Protein AF-A0A5N7NB18-F1 (afdb_monomer_lite)

InterPro domains:
  IPR002656 Acyltransferase 3 domain [PF01757] (9-112)
  IPR050879 Acyltransferase 3 [PTHR23028] (5-134)

Foldseek 3Di:
DVVLVVLLVVLVVVCLVDVPDDDDPVSVVSNVVSVVVVVVCCVVCVPPVVCVPPVNVVCVLLVVLLVVCLVVLLVVLCVVCVVVDPDDDPVVSSVVSVVSVVSSVVVSVVRSVCCSVPPVVVVVVVVVVVVVVVVVVVPDPPDPPPPPPPDDD

Structure (mmCIF, N/CA/C/O backbone):
data_AF-A0A5N7NB18-F1
#
_entry.id   AF-A0A5N7NB18-F1
#
loop_
_atom_site.group_PDB
_atom_site.id
_atom_site.type_symbol
_atom_site.label_atom_id
_atom_site.label_alt_id
_atom_site.label_comp_id
_atom_site.label_asym_id
_atom_site.label_entity_id
_atom_site.label_seq_id
_atom_site.pdbx_PDB_ins_code
_atom_site.Cartn_x
_atom_site.Cartn_y
_atom_site.Cartn_z
_atom_site.occupancy
_atom_site.B_iso_or_equiv
_atom_site.auth_seq_id
_atom_site.auth_comp_id
_atom_site.auth_asym_id
_atom_site.auth_atom_id
_atom_site.pdbx_PDB_model_num
ATOM 1 N N . VAL A 1 1 ? -12.198 -19.468 -4.078 1.00 65.75 1 VAL A N 1
ATOM 2 C CA . VAL A 1 1 ? -11.189 -18.620 -3.389 1.00 65.75 1 VAL A CA 1
ATOM 3 C C . VAL A 1 1 ? -9.881 -18.585 -4.167 1.00 65.75 1 VAL A C 1
ATOM 5 O O . VAL A 1 1 ? -9.554 -17.521 -4.666 1.00 65.75 1 VAL A O 1
ATOM 8 N N . ILE A 1 2 ? -9.186 -19.718 -4.348 1.00 71.50 2 ILE A N 1
ATOM 9 C CA . ILE A 1 2 ? -7.895 -19.778 -5.070 1.00 71.50 2 ILE A CA 1
ATOM 10 C C . ILE A 1 2 ? -8.019 -19.225 -6.499 1.00 71.50 2 ILE A C 1
ATOM 12 O O . ILE A 1 2 ? -7.281 -18.319 -6.861 1.00 71.50 2 ILE A O 1
ATOM 16 N N . THR A 1 3 ? -9.014 -19.672 -7.271 1.00 72.38 3 THR A N 1
ATOM 17 C CA . THR A 1 3 ? -9.258 -19.184 -8.642 1.00 72.38 3 THR A CA 1
ATOM 18 C C . THR A 1 3 ? -9.512 -17.674 -8.698 1.00 72.38 3 THR A C 1
ATOM 20 O O . THR A 1 3 ? -8.952 -16.987 -9.543 1.00 72.38 3 THR A O 1
ATOM 23 N N . CYS A 1 4 ? -10.294 -17.131 -7.760 1.00 70.69 4 CYS A N 1
ATOM 24 C CA . CYS A 1 4 ? -10.540 -15.689 -7.661 1.00 70.69 4 CYS A CA 1
ATOM 25 C C . CYS A 1 4 ? -9.259 -14.912 -7.325 1.00 70.69 4 CYS A C 1
ATOM 27 O O . CYS A 1 4 ? -9.031 -13.853 -7.896 1.00 70.69 4 CYS A O 1
ATOM 29 N N . MET A 1 5 ? -8.404 -15.438 -6.437 1.00 68.12 5 MET A N 1
ATOM 30 C CA . MET A 1 5 ? -7.108 -14.814 -6.142 1.00 68.12 5 MET A CA 1
ATOM 31 C C . MET A 1 5 ? -6.191 -14.816 -7.366 1.00 68.12 5 MET A C 1
ATOM 33 O O . MET A 1 5 ? -5.576 -13.797 -7.655 1.00 68.12 5 MET A O 1
ATOM 37 N N . VAL A 1 6 ? -6.139 -15.923 -8.110 1.00 74.19 6 VAL A N 1
ATOM 38 C CA . VAL A 1 6 ? -5.349 -16.016 -9.347 1.00 74.19 6 VAL A CA 1
ATOM 39 C C . VAL A 1 6 ? -5.829 -14.994 -10.378 1.00 74.19 6 VAL A C 1
ATOM 41 O O . VAL A 1 6 ? -5.005 -14.298 -10.956 1.00 74.19 6 VAL A O 1
ATOM 44 N N . LEU A 1 7 ? -7.143 -14.832 -10.561 1.00 73.12 7 LEU A N 1
ATOM 45 C CA . LEU A 1 7 ? -7.695 -13.840 -11.4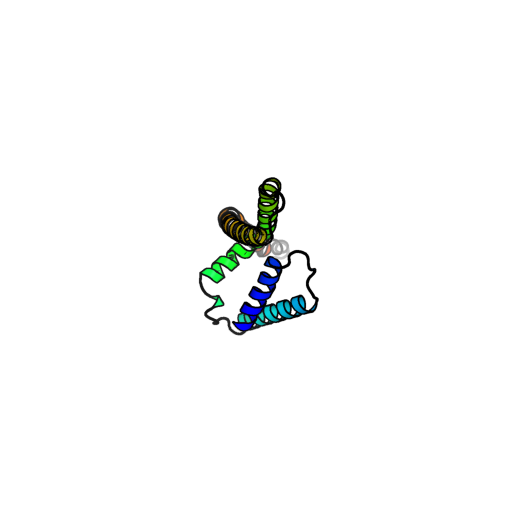93 1.00 73.12 7 LEU A CA 1
ATOM 46 C C . LEU A 1 7 ? -7.338 -12.398 -11.104 1.00 73.12 7 LEU A C 1
ATOM 48 O O . LEU A 1 7 ? -6.976 -11.607 -11.970 1.00 73.12 7 LEU A O 1
ATOM 52 N N . VAL A 1 8 ? -7.377 -12.067 -9.810 1.00 72.69 8 VAL A N 1
ATOM 53 C CA . VAL A 1 8 ? -6.962 -10.742 -9.317 1.00 72.69 8 VAL A CA 1
ATOM 54 C C . VAL A 1 8 ? -5.465 -10.509 -9.549 1.00 72.69 8 VAL A C 1
ATOM 56 O O . VAL A 1 8 ? -5.073 -9.426 -9.977 1.00 72.69 8 VAL A O 1
ATOM 59 N N . VAL A 1 9 ? -4.628 -11.526 -9.320 1.00 73.25 9 VAL A N 1
ATOM 60 C CA . VAL A 1 9 ? -3.178 -11.444 -9.565 1.00 73.25 9 VAL A CA 1
ATOM 61 C C . VAL A 1 9 ? -2.875 -11.275 -11.055 1.00 73.25 9 VAL A C 1
ATOM 63 O O . VAL A 1 9 ? -2.061 -10.427 -11.411 1.00 73.25 9 VAL A O 1
ATOM 66 N N . MET A 1 10 ? -3.554 -12.020 -11.930 1.00 69.25 10 MET A N 1
ATOM 67 C CA . MET A 1 10 ? -3.369 -11.925 -13.383 1.00 69.25 10 MET A CA 1
ATOM 68 C C . MET A 1 10 ? -3.810 -10.556 -13.924 1.00 69.25 10 MET A C 1
ATOM 70 O O . MET A 1 10 ? -3.073 -9.950 -14.694 1.00 69.25 10 MET A O 1
ATOM 74 N N . ALA A 1 11 ? -4.933 -10.004 -13.446 1.00 67.88 11 ALA A N 1
ATOM 75 C CA . ALA A 1 11 ? -5.371 -8.649 -13.808 1.00 67.88 11 ALA A CA 1
ATOM 76 C C . ALA A 1 11 ? -4.388 -7.554 -13.339 1.00 67.88 11 ALA A C 1
ATOM 78 O O . ALA A 1 11 ? -4.224 -6.524 -13.996 1.00 67.88 11 ALA A O 1
ATOM 79 N N . GLY A 1 12 ? -3.704 -7.775 -12.210 1.00 65.75 12 GLY A N 1
ATOM 80 C CA . GLY A 1 12 ? -2.593 -6.930 -11.769 1.00 65.75 12 GLY A CA 1
ATOM 81 C C . GLY A 1 12 ? -1.350 -7.073 -12.656 1.00 65.75 12 GLY A C 1
ATOM 82 O O . GLY A 1 12 ? -0.711 -6.074 -12.982 1.00 65.75 12 GLY A O 1
ATOM 83 N N . ALA A 1 13 ? -1.031 -8.295 -13.090 1.00 65.81 13 ALA A N 1
ATOM 84 C CA . ALA A 1 13 ? 0.098 -8.585 -13.974 1.00 65.81 13 ALA A CA 1
ATOM 85 C C . ALA A 1 13 ? -0.071 -7.980 -15.379 1.00 65.81 13 ALA A C 1
ATOM 87 O O . ALA A 1 13 ? 0.906 -7.512 -15.960 1.00 65.81 13 ALA A O 1
ATOM 88 N N . GLU A 1 14 ? -1.297 -7.898 -15.903 1.00 65.19 14 GLU A N 1
ATOM 89 C CA . GLU A 1 14 ? -1.572 -7.194 -17.165 1.00 65.19 14 GLU A CA 1
ATOM 90 C C . GLU A 1 14 ? -1.179 -5.710 -17.104 1.00 65.19 14 GLU A C 1
ATOM 92 O O . GLU A 1 14 ? -0.693 -5.155 -18.089 1.00 65.19 14 GLU A O 1
ATOM 97 N N . ARG A 1 15 ? -1.278 -5.070 -15.929 1.00 62.84 15 ARG A N 1
ATOM 98 C CA . ARG A 1 15 ? -0.832 -3.679 -15.744 1.00 62.84 15 ARG A CA 1
ATOM 99 C C . ARG A 1 15 ? 0.687 -3.525 -15.853 1.00 62.84 15 ARG A C 1
ATOM 101 O O . ARG A 1 15 ? 1.150 -2.478 -16.296 1.00 62.84 15 ARG A O 1
ATOM 108 N N . LEU A 1 16 ? 1.450 -4.553 -15.468 1.00 63.00 16 LEU A N 1
ATOM 109 C CA . LEU A 1 16 ? 2.908 -4.593 -15.640 1.00 63.00 16 LEU A CA 1
ATOM 110 C C . LEU A 1 16 ? 3.306 -4.780 -17.112 1.00 63.00 16 LEU A C 1
ATOM 112 O O . LEU A 1 16 ? 4.343 -4.267 -17.520 1.00 63.00 16 LEU A O 1
ATOM 116 N N . TYR A 1 17 ? 2.490 -5.489 -17.900 1.00 61.59 17 TYR A N 1
ATOM 117 C CA . TYR A 1 17 ? 2.762 -5.762 -19.315 1.00 61.59 17 TYR A CA 1
ATOM 118 C C . TYR A 1 17 ? 2.302 -4.646 -20.262 1.00 61.59 17 TYR A C 1
ATOM 120 O O . TYR A 1 17 ? 2.982 -4.368 -21.247 1.00 61.59 17 TYR A O 1
ATOM 128 N N . THR A 1 18 ? 1.172 -3.989 -19.987 1.00 64.88 18 THR A N 1
ATOM 129 C CA . THR A 1 18 ? 0.620 -2.936 -20.856 1.00 64.88 18 THR A CA 1
ATOM 130 C C . THR A 1 18 ? 0.155 -1.725 -20.037 1.00 64.88 18 THR A C 1
ATOM 132 O O . THR A 1 18 ? -1.033 -1.613 -19.727 1.00 64.88 18 THR A O 1
ATOM 135 N N . PRO A 1 19 ? 1.057 -0.788 -19.686 1.00 62.66 19 PRO A N 1
ATOM 136 C CA . PRO A 1 19 ? 0.735 0.334 -18.7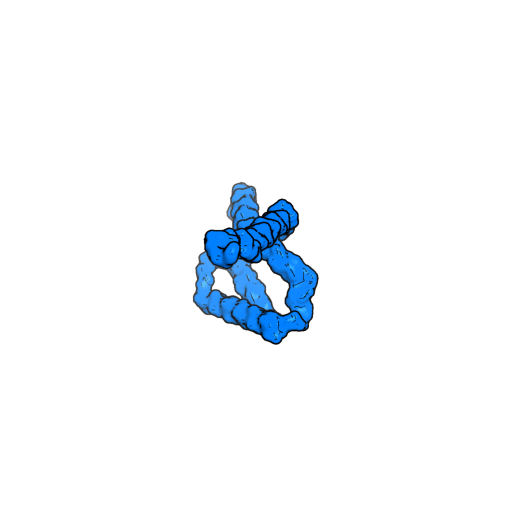98 1.00 62.66 19 PRO A CA 1
ATOM 137 C C . PRO A 1 19 ? -0.204 1.387 -19.417 1.00 62.66 19 PRO A C 1
ATOM 139 O O . PRO A 1 19 ? -0.763 2.203 -18.688 1.00 62.66 19 PRO A O 1
ATOM 142 N N . THR A 1 20 ? -0.384 1.391 -20.742 1.00 61.09 20 THR A N 1
ATOM 143 C CA . THR A 1 20 ? -1.102 2.441 -21.489 1.00 61.09 20 THR A CA 1
ATOM 144 C C . THR A 1 20 ? -2.547 2.101 -21.862 1.00 61.09 20 THR A C 1
ATOM 146 O O . THR A 1 20 ? -3.267 2.987 -22.318 1.00 61.09 20 THR A O 1
ATOM 149 N N . ASN A 1 21 ? -3.004 0.859 -21.670 1.00 63.81 21 ASN A N 1
ATOM 150 C CA . ASN A 1 21 ? -4.392 0.494 -21.961 1.00 63.81 21 ASN A CA 1
ATOM 151 C C . ASN A 1 21 ? -5.318 0.893 -20.803 1.00 63.81 21 ASN A C 1
ATOM 153 O O . ASN A 1 21 ? -5.110 0.495 -19.654 1.00 63.81 21 ASN A O 1
ATOM 157 N N . LEU A 1 22 ? -6.371 1.656 -21.111 1.00 62.69 22 LEU A N 1
ATOM 158 C CA . LEU A 1 22 ? -7.510 1.806 -20.207 1.00 62.69 22 LEU A CA 1
ATOM 159 C C . LEU A 1 22 ? -8.195 0.441 -20.068 1.00 62.69 22 LEU A C 1
ATOM 161 O O . LEU A 1 22 ? -8.431 -0.234 -21.068 1.00 62.69 22 LEU A O 1
ATOM 165 N N . TYR A 1 23 ? -8.476 0.025 -18.831 1.00 64.19 23 TYR A N 1
ATOM 166 C CA . TYR A 1 23 ? -9.064 -1.283 -18.547 1.00 64.19 23 TYR A CA 1
ATOM 167 C C . TYR A 1 23 ? -10.343 -1.513 -19.351 1.00 64.19 23 TYR A C 1
ATOM 169 O O . TYR A 1 23 ? -11.259 -0.690 -19.319 1.00 64.19 23 TYR A O 1
ATOM 177 N N . ASP A 1 24 ? -10.431 -2.674 -20.000 1.00 73.62 24 ASP A N 1
ATOM 178 C CA . ASP A 1 24 ? -11.692 -3.130 -20.565 1.00 73.62 24 ASP A CA 1
ATOM 179 C C . ASP A 1 24 ? -12.716 -3.311 -19.430 1.00 73.62 24 ASP A C 1
ATOM 181 O O . ASP A 1 24 ? -12.403 -3.796 -18.334 1.00 73.62 24 ASP A O 1
ATOM 185 N N . SER A 1 25 ? -13.965 -2.928 -19.696 1.00 79.62 25 SER A N 1
ATOM 186 C CA . SER A 1 25 ? -15.064 -2.954 -18.719 1.00 79.62 25 SER A CA 1
ATOM 187 C C . SER A 1 25 ? -15.266 -4.355 -18.125 1.00 79.62 25 SER A C 1
ATOM 189 O O . SER A 1 25 ? -15.683 -4.512 -16.976 1.00 79.62 25 SER A O 1
ATOM 191 N N . ARG A 1 26 ? -14.913 -5.392 -18.895 1.00 78.94 26 ARG A N 1
ATOM 192 C CA . ARG A 1 26 ? -14.980 -6.805 -18.502 1.00 78.94 26 ARG A CA 1
ATOM 193 C C . ARG A 1 26 ? -14.006 -7.149 -17.378 1.00 78.94 26 ARG A C 1
ATOM 195 O O . ARG A 1 26 ? -14.400 -7.827 -16.431 1.00 78.94 26 ARG A O 1
ATOM 202 N N . THR A 1 27 ? -12.768 -6.660 -17.444 1.00 77.94 27 THR A N 1
ATOM 203 C CA . THR A 1 27 ? -11.739 -6.929 -16.427 1.00 77.94 27 THR A CA 1
ATOM 204 C C . THR A 1 27 ? -12.153 -6.337 -15.088 1.00 77.94 27 THR A C 1
ATOM 206 O O . THR A 1 27 ? -12.084 -7.013 -14.062 1.00 77.94 27 THR A O 1
ATOM 209 N N . VAL A 1 28 ? -12.684 -5.111 -15.104 1.00 80.06 28 VAL A N 1
ATOM 210 C CA . VAL A 1 28 ? -13.205 -4.457 -13.898 1.00 80.06 28 VAL A CA 1
ATOM 211 C C . VAL A 1 28 ? -14.349 -5.273 -13.295 1.00 80.06 28 VAL A C 1
ATOM 213 O O . VAL A 1 28 ? -14.331 -5.565 -12.099 1.00 80.06 28 VAL A O 1
ATOM 216 N N . LEU A 1 29 ? -15.313 -5.709 -14.111 1.00 83.94 29 LEU A N 1
ATOM 217 C CA . LEU A 1 29 ? -16.453 -6.507 -13.650 1.00 83.94 29 LEU A CA 1
ATOM 218 C C . LEU A 1 29 ? -16.006 -7.832 -13.006 1.00 83.94 29 LEU A C 1
ATOM 220 O O . LEU A 1 29 ? -16.452 -8.158 -11.905 1.00 83.94 29 LE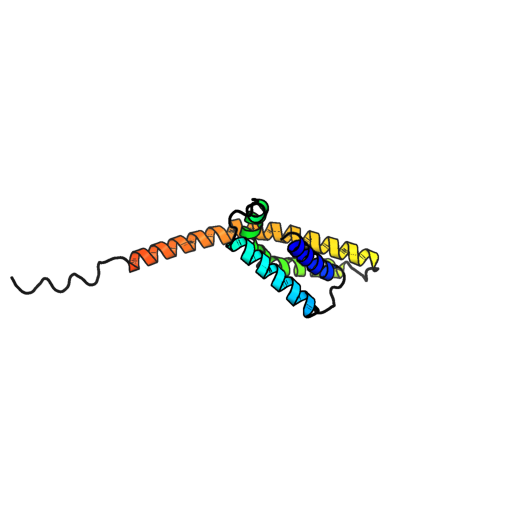U A O 1
ATOM 224 N N . ILE A 1 30 ? -15.084 -8.564 -13.641 1.00 84.12 30 ILE A N 1
ATOM 225 C CA . ILE A 1 30 ? -14.563 -9.843 -13.128 1.00 84.12 30 ILE A CA 1
ATOM 226 C C . ILE A 1 30 ? -13.836 -9.649 -11.792 1.00 84.12 30 ILE A C 1
ATOM 228 O O . ILE A 1 30 ? -14.095 -10.389 -10.837 1.00 84.12 30 ILE A O 1
ATOM 232 N N . VAL A 1 31 ? -12.953 -8.649 -11.700 1.00 81.94 31 VAL A N 1
ATOM 233 C CA . VAL A 1 31 ? -12.203 -8.334 -10.473 1.00 81.94 31 VAL A CA 1
ATOM 234 C C . VAL A 1 31 ? -13.159 -7.961 -9.336 1.00 81.94 31 VAL A C 1
ATOM 236 O O . VAL A 1 31 ? -13.023 -8.474 -8.223 1.00 81.94 31 VAL A O 1
ATOM 239 N N . THR A 1 32 ? -14.166 -7.134 -9.624 1.00 83.69 32 THR A N 1
ATOM 240 C CA . THR A 1 32 ? -15.147 -6.675 -8.628 1.00 83.69 32 THR A CA 1
ATOM 241 C C . THR A 1 32 ? -16.012 -7.830 -8.115 1.00 83.69 32 THR A C 1
ATOM 243 O O . THR A 1 32 ? -16.198 -7.968 -6.906 1.00 83.69 32 THR A O 1
ATOM 246 N N . LEU A 1 33 ? -16.481 -8.718 -9.003 1.00 87.69 33 LEU A N 1
ATOM 247 C CA . LEU A 1 33 ? -17.226 -9.921 -8.609 1.00 87.69 33 LEU A CA 1
ATOM 248 C C . LEU A 1 33 ? -16.371 -10.879 -7.771 1.00 87.69 33 LEU A C 1
ATOM 250 O O . LEU A 1 33 ? -16.844 -11.411 -6.765 1.00 87.69 33 LEU A O 1
ATOM 254 N N . CYS A 1 34 ? -15.103 -11.078 -8.144 1.00 84.44 34 CYS A N 1
ATOM 255 C CA . CYS A 1 34 ? -14.172 -11.899 -7.372 1.00 84.44 34 CYS A CA 1
ATOM 256 C C . CYS A 1 34 ? -13.945 -11.328 -5.967 1.00 84.44 34 CYS A C 1
ATOM 258 O O . CYS A 1 34 ? -13.959 -12.082 -4.993 1.00 84.44 34 CYS A O 1
ATOM 260 N N . ALA A 1 35 ? -13.770 -10.010 -5.851 1.00 82.31 35 ALA A N 1
ATOM 26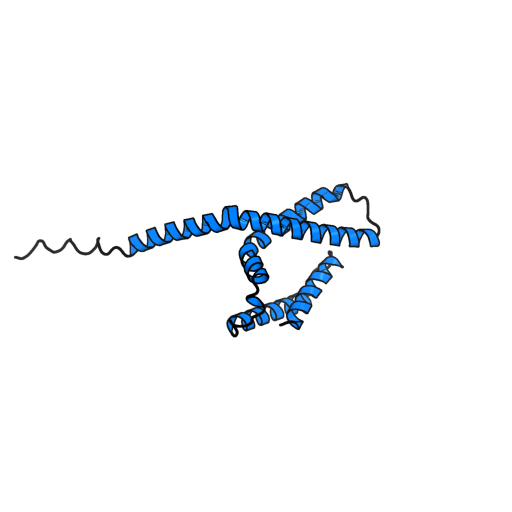1 C CA . ALA A 1 35 ? -13.621 -9.336 -4.567 1.00 82.31 35 ALA A CA 1
ATOM 262 C C . ALA A 1 35 ? -14.883 -9.486 -3.702 1.00 82.31 35 ALA A C 1
ATOM 264 O O . ALA A 1 35 ? -14.783 -9.891 -2.544 1.00 82.31 35 ALA A O 1
ATOM 265 N N . ALA A 1 36 ? -16.071 -9.257 -4.272 1.00 85.94 36 ALA A N 1
ATOM 266 C CA . ALA A 1 36 ? -17.343 -9.432 -3.572 1.00 85.94 36 ALA A CA 1
ATOM 267 C C . ALA A 1 36 ? -17.528 -10.873 -3.067 1.00 85.94 36 ALA A C 1
ATOM 269 O O . ALA A 1 36 ? -17.906 -11.090 -1.915 1.00 85.94 36 ALA A O 1
ATOM 270 N N . PHE A 1 37 ? -17.186 -11.867 -3.893 1.00 85.75 37 PHE A N 1
ATOM 271 C CA . PHE A 1 37 ? -17.218 -13.274 -3.501 1.00 85.75 37 PHE A CA 1
ATOM 272 C C . PHE A 1 37 ? -16.251 -13.582 -2.347 1.00 85.75 37 PHE A C 1
ATOM 274 O O . PHE A 1 37 ? -16.623 -14.272 -1.398 1.00 85.75 37 PHE A O 1
ATOM 281 N N . LEU A 1 38 ? -15.021 -13.056 -2.385 1.00 81.88 38 LEU A N 1
ATOM 282 C CA . LEU A 1 38 ? -14.046 -13.236 -1.301 1.00 81.88 38 LEU A CA 1
ATOM 283 C C . LEU A 1 38 ? -14.538 -12.630 0.021 1.00 81.88 38 LEU A C 1
ATOM 285 O O . LEU A 1 38 ? -14.407 -13.274 1.063 1.00 81.88 38 LEU A O 1
ATOM 289 N N . VAL A 1 39 ? -15.149 -11.443 -0.021 1.00 83.56 39 VAL A N 1
ATOM 290 C CA . VAL A 1 39 ? -15.749 -10.795 1.158 1.00 83.56 39 VAL A CA 1
ATOM 291 C C . VAL A 1 39 ? -16.922 -11.616 1.700 1.00 83.56 39 VAL A C 1
ATOM 293 O O . VAL A 1 39 ? -16.994 -11.856 2.905 1.00 83.56 39 VAL A O 1
ATOM 296 N N . ALA A 1 40 ? -17.802 -12.117 0.828 1.00 85.31 40 ALA A N 1
ATOM 297 C CA . ALA A 1 40 ? -18.929 -12.958 1.231 1.00 85.31 40 ALA A CA 1
ATOM 298 C C . ALA A 1 40 ? -18.465 -14.244 1.938 1.00 85.31 40 ALA A C 1
ATOM 300 O O . ALA A 1 40 ? -19.010 -14.611 2.985 1.00 85.31 40 ALA A O 1
ATOM 301 N N . VAL A 1 41 ? -17.415 -14.890 1.413 1.00 82.31 41 VAL A N 1
ATOM 302 C CA . VAL A 1 41 ? -16.788 -16.067 2.033 1.00 82.31 41 VAL A CA 1
ATOM 303 C C . VAL A 1 41 ? -16.163 -15.718 3.384 1.00 82.31 41 VAL A C 1
ATOM 305 O O . VAL A 1 41 ? -16.346 -16.473 4.338 1.00 82.31 41 VAL A O 1
ATOM 308 N N . ALA A 1 42 ? -15.463 -14.586 3.494 1.00 79.75 42 ALA A N 1
ATOM 309 C CA . ALA A 1 42 ? -14.865 -14.143 4.752 1.00 79.75 42 ALA A CA 1
ATOM 310 C C . ALA A 1 42 ? -15.923 -13.888 5.842 1.00 79.75 42 ALA A C 1
ATOM 312 O O . ALA A 1 42 ? -15.697 -14.231 7.002 1.00 79.75 42 ALA A O 1
ATOM 313 N N . TYR A 1 43 ? -17.087 -13.348 5.464 1.00 82.94 43 TYR A N 1
ATOM 314 C CA . TYR A 1 43 ? -18.196 -13.086 6.384 1.00 82.94 43 TYR A CA 1
ATOM 315 C C . TYR A 1 43 ? -18.904 -14.370 6.844 1.00 82.94 43 TYR A C 1
ATOM 317 O O . TYR A 1 43 ? -19.149 -14.550 8.033 1.00 82.94 43 TYR A O 1
ATOM 325 N N . HIS A 1 44 ? -19.212 -15.287 5.917 1.00 80.75 44 HIS A N 1
ATOM 326 C CA . HIS A 1 44 ? -19.984 -16.502 6.226 1.00 80.75 44 HIS A CA 1
ATOM 327 C C . HIS A 1 44 ? -19.132 -17.635 6.811 1.00 80.75 44 HIS A C 1
ATOM 329 O O . HIS A 1 44 ? -19.648 -18.496 7.518 1.00 80.75 44 HIS A O 1
ATOM 335 N N . ASN A 1 45 ? -17.825 -17.647 6.541 1.00 75.69 45 ASN A N 1
ATOM 336 C CA . ASN A 1 45 ? -16.892 -18.636 7.071 1.00 75.69 45 ASN A CA 1
ATOM 337 C C . ASN A 1 45 ? -15.748 -17.954 7.839 1.00 75.69 45 ASN A C 1
ATOM 339 O O . ASN A 1 45 ? -14.596 -17.994 7.399 1.00 75.69 45 ASN A O 1
ATOM 343 N N . PRO A 1 46 ? -16.009 -17.413 9.046 1.00 62.97 46 PRO A N 1
ATOM 344 C CA . PRO A 1 46 ? -14.986 -16.764 9.875 1.00 62.97 46 PRO A CA 1
ATOM 345 C C . PRO A 1 46 ? -13.857 -17.718 10.322 1.00 62.97 46 PRO A C 1
ATOM 347 O O . PRO A 1 46 ? -12.836 -17.288 10.860 1.00 62.97 46 PRO A O 1
ATOM 350 N N . ARG A 1 47 ? -14.017 -19.031 10.088 1.00 60.03 47 ARG A N 1
ATOM 351 C CA . ARG A 1 47 ? -13.003 -20.076 10.306 1.00 60.03 47 ARG A CA 1
ATOM 352 C C . ARG A 1 47 ? -12.182 -20.427 9.061 1.00 60.03 47 ARG A C 1
ATOM 354 O O . ARG A 1 47 ? -11.419 -21.387 9.118 1.00 60.03 47 ARG A O 1
ATOM 361 N N . ALA A 1 48 ? -12.298 -19.689 7.955 1.00 62.56 48 ALA A N 1
ATOM 362 C CA . ALA A 1 48 ? -11.443 -19.877 6.786 1.00 62.56 48 ALA A CA 1
ATOM 363 C C . ALA A 1 48 ? -9.969 -19.627 7.170 1.00 62.56 48 ALA A C 1
ATOM 365 O O . ALA A 1 48 ? -9.481 -18.498 7.154 1.00 62.56 48 ALA A O 1
ATOM 366 N N . GLY A 1 49 ? -9.256 -20.695 7.551 1.00 68.19 49 GLY A N 1
ATOM 367 C CA . GLY A 1 49 ? -7.926 -20.636 8.172 1.00 68.19 49 GLY A CA 1
ATOM 368 C C . GLY A 1 49 ? -6.850 -19.947 7.329 1.00 68.19 49 GLY A C 1
ATOM 369 O O . GLY A 1 49 ? -5.821 -19.539 7.858 1.00 68.19 49 GLY A O 1
ATOM 370 N N . PHE A 1 50 ? -7.094 -19.756 6.031 1.00 74.31 50 PHE A N 1
ATOM 371 C CA . PHE A 1 50 ? -6.206 -19.012 5.147 1.00 74.31 50 PHE A CA 1
ATOM 372 C C . PHE A 1 50 ? -6.185 -17.505 5.450 1.00 74.31 50 PHE A C 1
ATOM 374 O O . PHE A 1 50 ? -5.102 -16.936 5.538 1.00 74.31 50 PHE A O 1
ATOM 381 N N . LEU A 1 51 ? -7.341 -16.866 5.682 1.00 69.38 51 LEU A N 1
ATOM 382 C CA . LEU A 1 51 ? -7.414 -15.414 5.928 1.00 69.38 51 LEU A CA 1
ATOM 383 C C . LEU A 1 51 ? -6.919 -15.015 7.326 1.00 69.38 51 LEU A C 1
ATOM 385 O O . LEU A 1 51 ? -6.569 -13.863 7.549 1.00 69.38 51 LEU A O 1
ATOM 389 N N . ARG A 1 52 ? -6.854 -15.968 8.261 1.00 76.88 52 ARG A N 1
ATOM 390 C CA . ARG A 1 52 ? -6.342 -15.752 9.625 1.00 76.88 52 ARG A CA 1
ATOM 391 C C . ARG A 1 52 ? -4.829 -15.926 9.749 1.00 76.88 52 ARG A C 1
ATOM 393 O O . ARG A 1 52 ? -4.304 -15.860 10.858 1.00 76.88 52 ARG A O 1
ATOM 400 N N . ARG A 1 53 ? -4.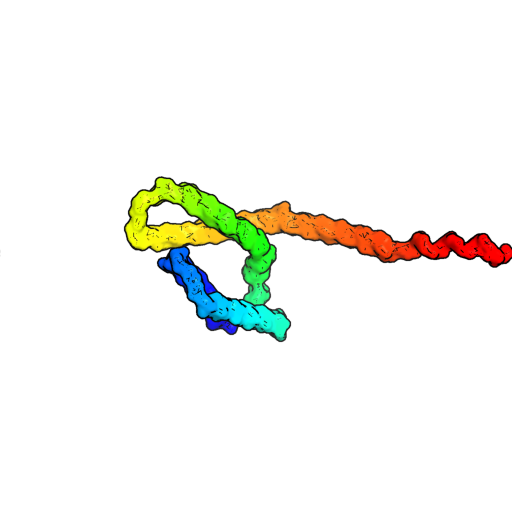112 -16.176 8.647 1.00 85.75 53 ARG A N 1
ATOM 401 C CA . ARG A 1 53 ? -2.648 -16.265 8.694 1.00 85.75 53 ARG A CA 1
ATOM 402 C C . ARG A 1 53 ? -2.073 -14.932 9.190 1.00 85.75 53 ARG A C 1
ATOM 404 O O . ARG A 1 53 ? -2.505 -13.887 8.705 1.00 85.75 53 ARG A O 1
ATOM 411 N N . PRO A 1 54 ? -1.068 -14.953 10.083 1.00 85.19 54 PRO A N 1
ATOM 412 C CA . PRO A 1 54 ? -0.547 -13.742 10.718 1.00 85.19 54 PRO A CA 1
ATOM 413 C C . PRO A 1 54 ? -0.039 -12.720 9.697 1.00 85.19 54 PRO A C 1
ATOM 415 O O . PRO A 1 54 ? -0.229 -11.527 9.882 1.00 85.19 54 PRO A O 1
ATOM 418 N N . VAL A 1 55 ? 0.517 -13.186 8.573 1.00 87.25 55 VAL A N 1
ATOM 419 C CA . VAL A 1 55 ? 0.977 -12.325 7.473 1.00 87.25 55 VAL A CA 1
ATOM 420 C C . VAL A 1 55 ? -0.177 -11.562 6.815 1.00 87.25 55 VAL A C 1
ATOM 422 O O . VAL A 1 55 ? -0.041 -10.376 6.544 1.00 87.25 55 VAL A O 1
ATOM 425 N N . LEU A 1 56 ? -1.318 -12.216 6.570 1.00 83.81 56 LEU A N 1
ATOM 426 C CA . LEU A 1 56 ? -2.489 -11.583 5.947 1.00 83.81 56 LEU A CA 1
ATOM 427 C C . LEU A 1 56 ? -3.173 -10.604 6.903 1.00 83.81 56 LEU A C 1
ATOM 429 O O . LEU A 1 56 ? -3.617 -9.544 6.472 1.00 83.81 56 LEU A O 1
ATOM 433 N N . VAL A 1 57 ? -3.212 -10.936 8.196 1.00 86.12 57 VAL A N 1
ATOM 434 C CA . VAL A 1 57 ? -3.719 -10.034 9.238 1.00 86.12 57 VAL A CA 1
ATOM 435 C C . VAL A 1 57 ? -2.824 -8.802 9.355 1.00 86.12 57 VAL A C 1
ATOM 437 O O . VAL A 1 57 ? -3.330 -7.690 9.271 1.00 86.12 57 VAL A O 1
ATOM 440 N N . PHE A 1 58 ? -1.505 -8.987 9.449 1.00 88.12 58 PHE A N 1
ATOM 441 C CA . PHE A 1 58 ? -0.540 -7.886 9.483 1.00 88.12 58 PHE A CA 1
ATOM 442 C C . PHE A 1 58 ? -0.647 -6.990 8.245 1.00 88.12 58 PHE A C 1
ATOM 444 O O . PHE A 1 58 ? -0.698 -5.769 8.365 1.00 88.12 58 PHE A O 1
ATOM 451 N N . LEU A 1 59 ? -0.751 -7.589 7.054 1.00 87.25 59 LEU A N 1
ATOM 452 C CA . LEU A 1 59 ? -0.932 -6.838 5.812 1.00 87.25 59 LEU A CA 1
ATOM 453 C C . LEU A 1 59 ? -2.245 -6.037 5.814 1.00 87.25 59 LEU A C 1
ATOM 455 O O . LEU A 1 59 ? -2.291 -4.935 5.274 1.00 87.25 59 LEU A O 1
ATOM 459 N N . GLY A 1 60 ? -3.292 -6.570 6.449 1.00 86.06 60 GLY A N 1
ATOM 460 C CA . GLY A 1 60 ? -4.543 -5.862 6.711 1.00 86.06 60 GLY A CA 1
ATOM 461 C C . GLY A 1 60 ? -4.382 -4.693 7.687 1.00 86.06 60 GLY A C 1
ATOM 462 O O . GLY A 1 60 ? -4.922 -3.622 7.424 1.00 86.06 60 GLY A O 1
ATOM 463 N N . GLU A 1 61 ? -3.610 -4.853 8.764 1.00 89.56 61 GLU A N 1
ATOM 464 C CA . GLU A 1 61 ? -3.343 -3.785 9.742 1.00 89.56 61 GLU A CA 1
ATOM 465 C C . GLU A 1 61 ? -2.636 -2.582 9.103 1.00 89.56 61 GLU A C 1
ATOM 467 O O . GLU A 1 61 ? -3.042 -1.447 9.336 1.00 89.56 61 GLU A O 1
ATOM 472 N N . ILE A 1 62 ? -1.642 -2.824 8.241 1.00 92.31 62 ILE A N 1
ATOM 473 C CA . ILE A 1 62 ? -0.901 -1.756 7.544 1.00 92.31 62 ILE A CA 1
ATOM 474 C C . ILE A 1 62 ? -1.556 -1.314 6.223 1.00 92.31 62 ILE A C 1
ATOM 476 O O . ILE A 1 62 ? -1.019 -0.449 5.528 1.00 92.31 62 ILE A O 1
ATOM 480 N N . SER A 1 63 ? -2.691 -1.908 5.838 1.00 90.38 63 SER A N 1
ATOM 481 C CA . SER A 1 63 ? -3.309 -1.705 4.516 1.00 90.38 63 SER A CA 1
ATOM 482 C C . SER A 1 63 ? -3.694 -0.252 4.242 1.00 90.38 63 SER A C 1
ATOM 484 O O . SER A 1 63 ? -3.579 0.213 3.108 1.00 90.38 63 SER A O 1
ATOM 486 N N . TYR A 1 64 ? -4.096 0.480 5.281 1.00 88.56 64 TYR A N 1
ATOM 487 C CA . TYR A 1 64 ? -4.411 1.900 5.178 1.00 88.56 64 TYR A CA 1
ATOM 488 C C . TYR A 1 64 ? -3.166 2.725 4.819 1.00 88.56 64 TYR A C 1
ATOM 490 O O . TYR A 1 64 ? -3.179 3.466 3.833 1.00 88.56 64 TYR A O 1
ATOM 498 N N . GLY A 1 65 ? -2.061 2.523 5.542 1.00 89.44 65 GLY A N 1
ATOM 499 C CA . GLY A 1 65 ? -0.771 3.132 5.221 1.00 89.44 65 GLY A CA 1
ATOM 500 C C . GLY A 1 65 ? -0.278 2.760 3.820 1.00 89.44 65 GLY A C 1
ATOM 501 O O . GLY A 1 65 ? 0.169 3.634 3.076 1.00 89.44 65 GLY A O 1
ATOM 502 N N . LEU A 1 66 ? -0.428 1.491 3.413 1.00 90.50 66 LEU A N 1
ATOM 503 C CA . LEU A 1 66 ? -0.101 1.048 2.052 1.00 90.50 66 LEU A CA 1
ATOM 504 C C . LEU A 1 66 ? -0.900 1.841 1.007 1.00 90.50 66 LEU A C 1
ATOM 506 O O . LEU A 1 66 ? -0.314 2.373 0.066 1.00 90.50 66 LEU A O 1
ATOM 510 N N . TYR A 1 67 ? -2.216 1.978 1.188 1.00 88.69 67 TYR A N 1
ATOM 511 C CA . TYR A 1 67 ? -3.085 2.713 0.268 1.00 88.69 67 TYR A CA 1
ATOM 512 C C . TYR A 1 67 ? -2.691 4.191 0.124 1.00 88.69 67 TYR A C 1
ATOM 514 O O . TYR A 1 67 ? -2.686 4.711 -0.988 1.00 88.69 67 TYR A O 1
ATOM 522 N N . LEU A 1 68 ? -2.297 4.867 1.201 1.00 88.62 68 LEU A N 1
ATOM 523 C CA . LEU A 1 68 ? -1.898 6.275 1.116 1.00 88.62 68 LEU A CA 1
ATOM 524 C C . LEU A 1 68 ? -0.504 6.469 0.508 1.00 88.62 68 LEU A C 1
ATOM 526 O O . LEU A 1 68 ? -0.287 7.388 -0.279 1.00 88.62 68 LEU A O 1
ATOM 530 N N . ILE A 1 69 ? 0.449 5.613 0.879 1.00 92.06 69 ILE A N 1
ATOM 531 C CA . ILE A 1 69 ? 1.873 5.853 0.617 1.00 92.06 69 ILE A CA 1
ATOM 532 C C . ILE A 1 69 ? 2.314 5.282 -0.738 1.00 92.06 69 ILE A C 1
ATOM 534 O O . ILE A 1 69 ? 3.221 5.837 -1.358 1.00 92.06 69 ILE A O 1
ATOM 538 N N . HIS A 1 70 ? 1.676 4.219 -1.242 1.00 90.25 70 HIS A N 1
ATOM 539 C CA . HIS A 1 70 ? 2.172 3.505 -2.428 1.00 90.25 70 HIS A CA 1
ATOM 540 C C . HIS A 1 70 ? 2.264 4.375 -3.688 1.00 90.25 70 HIS A C 1
ATOM 542 O O . HIS A 1 70 ? 3.269 4.308 -4.391 1.00 90.25 70 HIS A O 1
ATOM 548 N N . MET A 1 71 ? 1.263 5.221 -3.964 1.00 87.69 71 MET A N 1
ATOM 549 C CA . MET A 1 71 ? 1.293 6.125 -5.124 1.00 87.69 71 MET A CA 1
ATOM 550 C C . MET A 1 71 ? 2.357 7.208 -4.970 1.00 87.69 71 MET A C 1
ATOM 552 O O . MET A 1 71 ? 3.062 7.516 -5.926 1.00 87.69 71 MET A O 1
ATOM 556 N N . LEU A 1 72 ? 2.520 7.748 -3.761 1.00 91.06 72 LEU A N 1
ATOM 557 C CA . LEU A 1 72 ? 3.548 8.745 -3.478 1.00 91.06 72 LEU A CA 1
ATOM 558 C C . LEU A 1 72 ? 4.952 8.169 -3.712 1.00 91.06 72 LEU A C 1
ATOM 560 O O . LEU A 1 72 ? 5.773 8.788 -4.385 1.00 91.06 72 LEU A O 1
ATOM 564 N N . VAL A 1 73 ? 5.208 6.966 -3.196 1.00 92.00 73 VAL A N 1
ATOM 565 C CA . VAL A 1 73 ? 6.476 6.250 -3.378 1.00 92.00 73 VAL A CA 1
ATOM 566 C C . VAL A 1 73 ? 6.718 5.913 -4.845 1.00 92.00 73 VAL A C 1
ATOM 568 O O . VAL A 1 73 ? 7.818 6.150 -5.342 1.00 92.00 73 VAL A O 1
ATOM 571 N N . LEU A 1 74 ? 5.696 5.414 -5.547 1.00 88.44 74 LEU A N 1
ATOM 572 C CA . LEU A 1 74 ? 5.783 5.096 -6.970 1.00 88.44 74 LEU A CA 1
ATOM 573 C C . LEU A 1 74 ? 6.160 6.332 -7.786 1.00 88.44 74 LEU A C 1
ATOM 575 O O . LEU A 1 74 ? 7.085 6.266 -8.589 1.00 88.44 74 LEU A O 1
ATOM 579 N N . PHE A 1 75 ? 5.486 7.465 -7.566 1.00 87.69 75 PHE A N 1
ATOM 580 C CA . PHE A 1 75 ? 5.790 8.701 -8.285 1.00 87.69 75 PHE A CA 1
ATOM 581 C C . PHE A 1 75 ? 7.169 9.255 -7.936 1.00 87.69 75 PHE A C 1
ATOM 583 O O . PHE A 1 75 ? 7.881 9.685 -8.839 1.00 87.69 75 PHE A O 1
ATOM 590 N N . MET A 1 76 ? 7.580 9.202 -6.665 1.00 92.50 76 MET A N 1
ATOM 591 C CA . MET A 1 76 ? 8.924 9.624 -6.266 1.00 92.50 76 MET A CA 1
ATOM 592 C C . MET A 1 76 ? 10.012 8.778 -6.934 1.00 92.50 76 MET A C 1
ATOM 594 O O . MET A 1 76 ? 10.942 9.334 -7.512 1.00 92.50 76 MET A O 1
ATOM 598 N N . LEU A 1 77 ? 9.885 7.448 -6.905 1.00 89.88 77 LEU A N 1
ATOM 599 C CA . LEU A 1 77 ? 10.838 6.542 -7.550 1.00 89.88 77 LEU A CA 1
ATOM 600 C C . LEU A 1 77 ? 10.842 6.715 -9.071 1.00 89.88 77 LEU A C 1
ATOM 602 O O . LEU A 1 77 ? 11.908 6.827 -9.669 1.00 89.88 77 LEU A O 1
ATOM 606 N N . ALA A 1 78 ? 9.666 6.784 -9.698 1.00 85.94 78 ALA A N 1
ATOM 607 C CA . ALA A 1 78 ? 9.553 6.984 -11.138 1.00 85.94 78 ALA A CA 1
ATOM 608 C C . ALA A 1 78 ? 10.200 8.307 -11.571 1.00 85.94 78 ALA A C 1
ATOM 610 O O . ALA A 1 78 ? 10.948 8.326 -12.543 1.00 85.94 78 ALA A O 1
ATOM 611 N N . HIS A 1 79 ? 9.972 9.394 -10.828 1.00 87.75 79 HIS A N 1
ATOM 612 C CA . HIS A 1 79 ? 10.580 10.692 -11.114 1.00 87.75 79 HIS A CA 1
ATOM 613 C C . HIS A 1 79 ? 12.098 10.690 -10.893 1.00 87.75 79 HIS A C 1
ATOM 615 O O . HIS A 1 79 ? 12.832 11.250 -11.702 1.00 87.75 79 HIS A O 1
ATOM 621 N N . ALA A 1 80 ? 12.578 10.030 -9.836 1.00 88.19 80 ALA A N 1
ATOM 622 C CA . ALA A 1 80 ? 14.005 9.928 -9.541 1.00 88.19 80 ALA A CA 1
ATOM 623 C C . ALA A 1 80 ? 14.770 9.119 -10.599 1.00 88.19 80 ALA A C 1
ATOM 625 O O . ALA A 1 80 ? 15.916 9.442 -10.901 1.00 88.19 80 ALA A O 1
ATOM 626 N N . ILE A 1 81 ? 14.145 8.082 -11.162 1.00 85.25 81 ILE A N 1
ATOM 627 C CA . ILE A 1 81 ? 14.779 7.185 -12.137 1.00 85.25 81 ILE A CA 1
ATOM 628 C C . ILE A 1 81 ? 14.588 7.697 -13.574 1.00 85.25 81 ILE A C 1
ATOM 630 O O . ILE A 1 81 ? 15.461 7.471 -14.405 1.00 85.25 81 ILE A O 1
ATOM 634 N N . ALA A 1 82 ? 13.523 8.452 -13.871 1.00 81.81 82 ALA A N 1
ATOM 635 C CA . ALA A 1 82 ? 13.255 9.034 -15.192 1.00 81.81 82 ALA A CA 1
ATOM 636 C C . ALA A 1 82 ? 14.473 9.681 -15.896 1.00 81.81 82 ALA A C 1
ATOM 638 O O . ALA A 1 82 ? 14.686 9.368 -17.067 1.00 81.81 82 ALA A O 1
ATOM 639 N N . PRO A 1 83 ? 15.306 10.524 -15.247 1.00 80.06 83 PRO A N 1
ATOM 640 C CA . PRO A 1 83 ? 16.460 11.135 -15.914 1.00 80.06 83 PRO A CA 1
ATOM 641 C C . PRO A 1 83 ? 17.593 10.148 -16.238 1.00 80.06 83 PRO A C 1
ATOM 643 O O . PRO A 1 83 ? 18.440 10.461 -17.069 1.00 80.06 83 PRO A O 1
ATOM 646 N N . LEU A 1 84 ? 17.627 8.968 -15.607 1.00 74.62 84 LEU A N 1
ATOM 647 C CA . LEU A 1 84 ? 18.648 7.944 -15.855 1.00 74.62 84 LEU A CA 1
ATOM 648 C C . LEU A 1 84 ? 18.316 7.037 -17.048 1.00 74.62 84 LEU A C 1
ATOM 650 O O . LEU A 1 84 ? 19.166 6.250 -17.461 1.00 74.62 84 LEU A O 1
ATOM 654 N N . ILE A 1 85 ? 17.106 7.124 -17.607 1.00 72.25 85 ILE A N 1
ATOM 655 C CA . ILE A 1 85 ? 16.648 6.220 -18.663 1.00 72.25 85 ILE A CA 1
ATOM 656 C C . ILE A 1 85 ? 16.580 6.971 -19.997 1.00 72.25 85 ILE A C 1
ATOM 658 O O . ILE A 1 85 ? 15.561 7.555 -20.365 1.00 72.25 85 ILE A O 1
ATOM 662 N N . ALA A 1 86 ? 17.665 6.917 -20.765 1.00 61.97 86 ALA A N 1
ATOM 663 C CA . ALA A 1 86 ? 17.681 7.362 -22.154 1.00 61.97 86 ALA A CA 1
ATOM 664 C C . ALA A 1 86 ? 17.110 6.251 -23.058 1.00 61.97 86 ALA A C 1
ATOM 666 O O . ALA A 1 86 ? 17.856 5.438 -23.584 1.00 61.97 86 ALA A O 1
ATOM 667 N N . SER A 1 87 ? 15.782 6.200 -23.216 1.00 62.16 87 SER A N 1
ATOM 668 C CA . SER A 1 87 ? 15.062 5.327 -24.169 1.00 62.16 87 SER A CA 1
ATOM 669 C C . SER A 1 87 ? 15.412 3.822 -24.086 1.00 62.16 87 SER A C 1
ATOM 671 O O . SER A 1 87 ? 16.220 3.328 -24.874 1.00 62.16 87 SER A O 1
ATOM 673 N N . PRO A 1 88 ? 14.768 3.054 -23.190 1.00 62.12 88 PRO A N 1
ATOM 674 C CA . PRO A 1 88 ? 15.098 1.648 -22.993 1.00 62.12 88 PRO A CA 1
ATOM 675 C C . PRO A 1 88 ? 14.629 0.786 -24.175 1.00 62.12 88 PRO A C 1
ATOM 677 O O . PRO A 1 88 ? 13.513 0.934 -24.677 1.00 62.12 88 PRO A O 1
ATOM 680 N N . VAL A 1 89 ? 15.468 -0.166 -24.588 1.00 68.88 89 VAL A N 1
ATOM 681 C CA . VAL A 1 89 ? 15.079 -1.260 -25.495 1.00 68.88 89 VAL A CA 1
ATOM 682 C C . VAL A 1 89 ? 14.005 -2.137 -24.813 1.00 68.88 89 VAL A C 1
ATOM 684 O O . VAL A 1 89 ? 14.008 -2.249 -23.584 1.00 68.88 89 VAL A O 1
ATOM 687 N N . PRO A 1 90 ? 13.088 -2.801 -25.551 1.00 67.25 90 PRO A N 1
ATOM 688 C CA . PRO A 1 90 ? 11.929 -3.492 -24.963 1.00 67.25 90 PRO A CA 1
ATOM 689 C C . PRO A 1 90 ? 12.259 -4.525 -23.870 1.00 67.25 90 PRO A C 1
ATOM 691 O O . PRO A 1 90 ? 11.489 -4.696 -22.926 1.00 67.25 90 PRO A O 1
ATOM 694 N N . SER A 1 91 ? 13.414 -5.192 -23.960 1.00 67.44 91 SER A N 1
ATOM 695 C CA . SER A 1 91 ? 13.889 -6.154 -22.955 1.00 67.44 91 SER A CA 1
ATOM 696 C C . SER A 1 91 ? 14.349 -5.496 -21.648 1.00 67.44 91 SER A C 1
ATOM 698 O O . SER A 1 91 ? 14.147 -6.058 -20.574 1.00 67.44 91 SER A O 1
ATOM 700 N N . GLU A 1 92 ? 14.927 -4.296 -21.715 1.00 73.75 92 GLU A N 1
ATOM 701 C CA . GLU A 1 92 ? 15.355 -3.526 -20.538 1.00 73.75 92 GLU A CA 1
ATOM 702 C C . GLU A 1 92 ? 14.167 -2.849 -19.853 1.00 73.75 92 GLU A C 1
ATOM 704 O O . GLU A 1 92 ? 14.126 -2.752 -18.626 1.00 73.75 92 GLU A O 1
ATOM 709 N N . ALA A 1 93 ? 13.148 -2.465 -20.629 1.00 73.81 93 ALA A N 1
ATOM 710 C CA . ALA A 1 93 ? 11.917 -1.888 -20.104 1.00 73.81 93 ALA A CA 1
ATOM 711 C C . ALA A 1 93 ? 11.186 -2.848 -19.149 1.00 73.81 93 ALA A C 1
ATOM 713 O O . ALA A 1 93 ? 10.658 -2.411 -18.127 1.00 73.81 93 ALA A O 1
ATOM 714 N N . LEU A 1 94 ? 11.174 -4.157 -19.431 1.00 74.94 94 LEU A N 1
ATOM 715 C CA . LEU A 1 94 ? 10.543 -5.139 -18.544 1.00 74.94 94 LEU A CA 1
ATOM 716 C C . LEU A 1 94 ? 11.299 -5.269 -17.215 1.00 74.94 94 LEU A C 1
ATOM 718 O O . LEU A 1 94 ? 10.686 -5.198 -16.149 1.00 74.94 94 LEU A O 1
ATOM 722 N N . ALA A 1 95 ? 12.625 -5.421 -17.271 1.00 81.00 95 ALA A N 1
ATOM 723 C CA . ALA A 1 95 ? 13.461 -5.518 -16.076 1.00 81.00 95 ALA A CA 1
ATOM 724 C C . ALA A 1 95 ? 13.346 -4.255 -15.209 1.00 81.00 95 ALA A C 1
ATOM 726 O O . ALA A 1 95 ? 13.232 -4.348 -13.987 1.00 81.00 95 ALA A O 1
ATOM 727 N N . LEU A 1 96 ? 13.292 -3.084 -15.846 1.00 81.25 96 LEU A N 1
ATOM 728 C CA . LEU A 1 96 ? 13.121 -1.806 -15.170 1.00 81.25 96 LEU A CA 1
ATOM 729 C C . LEU A 1 96 ? 11.739 -1.671 -14.512 1.00 81.25 96 LEU A C 1
ATOM 731 O O . LEU A 1 96 ? 11.659 -1.242 -13.365 1.00 81.25 96 LEU A O 1
ATOM 735 N N . ASN A 1 97 ? 10.660 -2.092 -15.180 1.00 79.31 97 ASN A N 1
ATOM 736 C CA . ASN A 1 97 ? 9.313 -2.086 -14.597 1.00 79.31 97 ASN A CA 1
ATOM 737 C C . ASN A 1 97 ? 9.189 -3.048 -13.408 1.00 79.31 97 ASN A C 1
ATOM 739 O O . ASN A 1 97 ? 8.614 -2.685 -12.381 1.00 79.31 97 ASN A O 1
ATOM 743 N N . ILE A 1 98 ? 9.757 -4.254 -13.513 1.00 83.44 98 ILE A N 1
ATOM 744 C CA . ILE A 1 98 ? 9.793 -5.212 -12.399 1.00 83.44 98 ILE A CA 1
ATOM 745 C C . ILE A 1 98 ? 10.611 -4.635 -11.241 1.00 83.44 98 ILE A C 1
ATOM 747 O O . ILE A 1 98 ? 10.151 -4.652 -10.100 1.00 83.44 98 ILE A O 1
ATOM 751 N N . GLY A 1 99 ? 11.790 -4.076 -11.527 1.00 87.31 99 GLY A N 1
ATOM 752 C CA . GLY A 1 99 ? 12.640 -3.429 -10.530 1.00 87.31 99 GLY A CA 1
ATOM 753 C C . GLY A 1 99 ? 11.922 -2.284 -9.816 1.00 87.31 99 GLY A C 1
ATOM 754 O O . GLY A 1 99 ? 11.911 -2.238 -8.587 1.00 87.31 99 GLY A O 1
ATOM 755 N N . LEU A 1 100 ? 11.246 -1.413 -10.569 1.00 85.94 100 LEU A N 1
ATOM 756 C CA . LEU A 1 100 ? 10.455 -0.310 -10.029 1.00 85.94 100 LEU A CA 1
ATOM 757 C C . LEU A 1 100 ? 9.292 -0.813 -9.166 1.00 85.94 100 LEU A C 1
ATOM 759 O O . LEU A 1 100 ? 9.067 -0.275 -8.083 1.00 85.94 100 LEU A O 1
ATOM 763 N N . ALA A 1 101 ? 8.575 -1.852 -9.601 1.00 85.56 101 ALA A N 1
ATOM 764 C CA . ALA A 1 101 ? 7.469 -2.432 -8.842 1.00 85.56 101 ALA A CA 1
ATOM 765 C C . ALA A 1 101 ? 7.945 -3.057 -7.523 1.00 85.56 101 ALA A C 1
ATOM 767 O O . ALA A 1 101 ? 7.353 -2.803 -6.473 1.00 85.56 101 ALA A O 1
ATOM 768 N N . VAL A 1 102 ? 9.040 -3.823 -7.553 1.00 90.25 102 VAL A N 1
ATOM 769 C CA . VAL A 1 102 ? 9.637 -4.434 -6.355 1.00 90.25 102 VAL A CA 1
ATOM 770 C C . VAL A 1 102 ? 10.164 -3.362 -5.404 1.00 90.25 102 VAL A C 1
ATOM 772 O O . VAL A 1 102 ? 9.875 -3.421 -4.207 1.00 90.25 102 VAL A O 1
ATOM 775 N N . ALA A 1 103 ? 10.881 -2.356 -5.914 1.00 90.88 103 ALA A N 1
ATOM 776 C CA . ALA A 1 103 ? 11.383 -1.241 -5.113 1.00 90.88 103 ALA A CA 1
ATOM 777 C C . ALA A 1 103 ? 10.235 -0.449 -4.473 1.00 90.88 103 ALA A C 1
ATOM 779 O O . ALA A 1 103 ? 10.258 -0.187 -3.270 1.00 90.88 103 ALA A O 1
ATOM 780 N N . THR A 1 104 ? 9.193 -0.146 -5.253 1.00 91.00 104 THR A N 1
ATOM 781 C CA . THR A 1 104 ? 7.990 0.549 -4.781 1.00 91.00 104 THR A CA 1
ATOM 782 C C . THR A 1 104 ? 7.302 -0.248 -3.685 1.00 91.00 104 THR A C 1
ATOM 784 O O . THR A 1 104 ? 7.045 0.300 -2.618 1.00 91.00 104 THR A O 1
ATOM 787 N N . LEU A 1 105 ? 7.028 -1.538 -3.902 1.00 90.50 105 LEU A N 1
ATOM 788 C CA . LEU A 1 105 ? 6.377 -2.391 -2.906 1.00 90.50 105 LEU A CA 1
ATOM 789 C C . LEU A 1 105 ? 7.199 -2.485 -1.623 1.00 90.50 105 LEU A C 1
ATOM 791 O O . LEU A 1 105 ? 6.656 -2.300 -0.538 1.00 90.50 105 LEU A O 1
ATOM 795 N N . THR A 1 106 ? 8.505 -2.714 -1.744 1.00 93.06 106 THR A N 1
ATOM 796 C CA . THR A 1 106 ? 9.401 -2.848 -0.589 1.00 93.06 106 THR A CA 1
ATOM 797 C C . THR A 1 106 ? 9.430 -1.562 0.230 1.00 93.06 106 THR A C 1
ATOM 799 O O . THR A 1 106 ? 9.202 -1.592 1.440 1.00 93.06 106 THR A O 1
ATOM 802 N N . LEU A 1 107 ? 9.643 -0.417 -0.426 1.00 93.25 107 LEU A N 1
ATOM 803 C CA . LEU A 1 107 ? 9.706 0.872 0.254 1.00 93.25 107 LEU A CA 1
ATOM 804 C C . LEU A 1 107 ? 8.346 1.268 0.839 1.00 93.25 107 LEU A C 1
ATOM 806 O O . LEU A 1 107 ? 8.281 1.761 1.962 1.00 93.25 107 LEU A O 1
ATOM 810 N N . THR A 1 108 ? 7.256 0.986 0.126 1.00 93.69 108 THR A N 1
ATOM 811 C CA . THR A 1 108 ? 5.898 1.238 0.619 1.00 93.69 108 THR A CA 1
ATOM 812 C C . THR A 1 108 ? 5.602 0.403 1.857 1.00 93.69 108 THR A C 1
ATOM 814 O O . THR A 1 108 ? 5.106 0.952 2.830 1.00 93.69 108 THR A O 1
ATOM 817 N N . VAL A 1 109 ? 5.914 -0.897 1.865 1.00 93.56 109 VAL A N 1
ATOM 818 C CA . VAL A 1 109 ? 5.680 -1.757 3.036 1.00 93.56 109 VAL A CA 1
ATOM 819 C C . VAL A 1 109 ? 6.480 -1.259 4.235 1.00 93.56 109 VAL A C 1
ATOM 821 O O . VAL A 1 109 ? 5.926 -1.170 5.330 1.00 93.56 109 VAL A O 1
ATOM 824 N N . LEU A 1 110 ? 7.745 -0.875 4.043 1.00 93.94 110 LEU A N 1
ATOM 825 C CA . LEU A 1 110 ? 8.577 -0.319 5.113 1.00 93.94 110 LEU A CA 1
ATOM 826 C C . LEU A 1 110 ? 7.990 0.981 5.675 1.00 93.94 110 LEU A C 1
ATOM 828 O O . LEU A 1 110 ? 7.807 1.101 6.887 1.00 93.94 110 LEU A O 1
ATOM 832 N N . LEU A 1 111 ? 7.646 1.931 4.803 1.00 93.19 111 LEU A N 1
ATOM 833 C CA . LEU A 1 111 ? 7.096 3.225 5.208 1.00 93.19 111 LEU A CA 1
ATOM 834 C C . LEU A 1 111 ? 5.694 3.102 5.811 1.00 93.19 111 LEU A C 1
ATOM 836 O O . LEU A 1 111 ? 5.413 3.746 6.816 1.00 93.19 111 LEU A O 1
ATOM 840 N N . ALA A 1 112 ? 4.833 2.253 5.253 1.00 92.88 112 ALA A N 1
ATOM 841 C CA . ALA A 1 112 ? 3.508 1.973 5.797 1.00 92.88 112 ALA A CA 1
ATOM 842 C C . ALA A 1 112 ? 3.602 1.299 7.164 1.00 92.88 112 ALA A C 1
ATOM 844 O O . ALA A 1 112 ? 2.867 1.666 8.071 1.00 92.88 112 ALA A O 1
ATOM 845 N N . THR A 1 113 ? 4.547 0.375 7.350 1.00 92.81 113 THR A N 1
ATOM 846 C CA . THR A 1 113 ? 4.801 -0.232 8.660 1.00 92.81 113 THR A CA 1
ATOM 847 C C . THR A 1 113 ? 5.260 0.830 9.661 1.00 92.81 113 THR A C 1
ATOM 849 O O . THR A 1 113 ? 4.712 0.921 10.759 1.00 92.81 113 THR A O 1
ATOM 852 N N . ALA A 1 114 ? 6.210 1.687 9.279 1.00 92.81 114 ALA A N 1
ATOM 853 C CA . ALA A 1 114 ? 6.679 2.777 10.131 1.00 92.81 114 ALA A CA 1
ATOM 854 C C . ALA A 1 114 ? 5.552 3.766 10.486 1.00 92.81 114 ALA A C 1
ATOM 856 O O . ALA A 1 114 ? 5.405 4.132 11.650 1.00 92.81 114 ALA A O 1
ATOM 857 N N . ALA A 1 115 ? 4.719 4.150 9.516 1.00 92.19 115 ALA A N 1
ATOM 858 C CA . ALA A 1 115 ? 3.566 5.021 9.728 1.00 92.19 115 ALA A CA 1
ATOM 859 C C . ALA A 1 115 ? 2.504 4.360 10.618 1.00 92.19 115 ALA A C 1
ATOM 861 O O . ALA A 1 115 ? 1.953 5.006 11.510 1.00 92.19 115 ALA A O 1
ATOM 862 N N . HIS A 1 116 ? 2.263 3.063 10.441 1.00 92.00 116 HIS A N 1
ATOM 863 C CA . HIS A 1 116 ? 1.295 2.318 11.231 1.00 92.00 116 HIS A CA 1
ATOM 864 C C . HIS A 1 116 ? 1.662 2.303 12.722 1.00 92.00 116 HIS A C 1
ATOM 866 O O . HIS A 1 116 ? 0.841 2.623 13.585 1.00 92.00 116 HIS A O 1
ATOM 872 N N . TYR A 1 117 ? 2.918 1.984 13.043 1.00 91.12 117 TYR A N 1
ATOM 873 C CA . TYR A 1 117 ? 3.379 1.961 14.433 1.00 91.12 117 TYR A CA 1
ATOM 874 C C . TYR A 1 117 ? 3.665 3.359 14.999 1.00 91.12 117 TYR A C 1
ATOM 876 O O . TYR A 1 117 ? 3.451 3.577 16.191 1.00 91.12 117 TYR A O 1
ATOM 884 N N . GLY A 1 118 ? 4.128 4.300 14.172 1.00 90.06 118 GLY A N 1
ATOM 885 C CA . GLY A 1 118 ? 4.527 5.641 14.605 1.00 90.06 118 GLY A CA 1
ATOM 886 C C . GLY A 1 118 ? 3.387 6.658 14.688 1.00 90.06 118 GLY A C 1
ATOM 887 O O . GLY A 1 118 ? 3.452 7.567 15.510 1.00 90.06 118 GLY A O 1
ATOM 888 N N . LEU A 1 119 ? 2.345 6.514 13.866 1.00 89.81 119 LEU A N 1
ATOM 889 C CA . LEU A 1 119 ? 1.245 7.478 13.762 1.00 89.81 119 LEU A CA 1
ATOM 890 C C . LEU A 1 119 ? -0.115 6.818 13.978 1.00 89.81 119 LEU A C 1
ATOM 892 O O . LEU A 1 119 ? -0.875 7.254 14.839 1.00 89.81 119 LEU A O 1
ATOM 896 N N .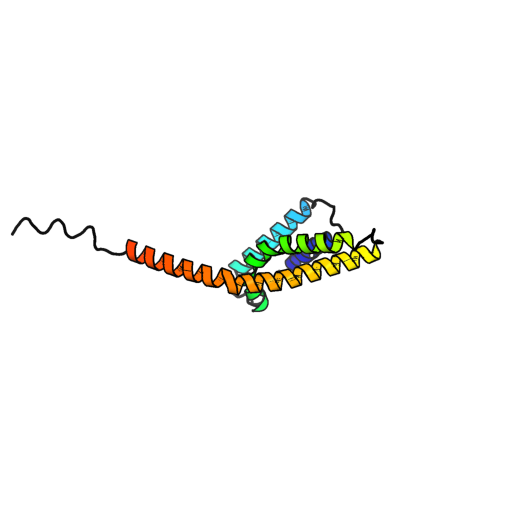 GLU A 1 120 ? -0.431 5.750 13.245 1.00 88.56 120 GLU A N 1
ATOM 897 C CA . GLU A 1 120 ? -1.792 5.199 13.262 1.00 88.56 120 GLU A CA 1
ATOM 898 C C . GLU A 1 120 ? -2.168 4.632 14.636 1.00 88.56 120 GLU A C 1
ATOM 900 O O . GLU A 1 120 ? -3.180 5.040 15.208 1.00 88.56 120 GLU A O 1
ATOM 905 N N . LYS A 1 121 ? -1.338 3.754 15.215 1.00 87.75 121 LYS A N 1
ATOM 906 C CA . LYS A 1 121 ? -1.585 3.197 16.556 1.00 87.75 121 LYS A CA 1
ATOM 907 C C . LYS A 1 121 ? -1.700 4.258 17.658 1.00 87.75 121 LYS A C 1
ATOM 909 O O . LYS A 1 121 ? -2.680 4.197 18.407 1.00 87.75 121 LYS A O 1
ATOM 914 N N . PRO A 1 122 ? -0.778 5.231 17.802 1.00 86.00 122 PRO A N 1
ATOM 915 C CA . PRO A 1 122 ? -0.927 6.249 18.838 1.00 86.00 122 PRO A CA 1
ATOM 916 C C . PRO A 1 122 ? -2.155 7.140 18.606 1.00 86.00 122 PRO A C 1
ATOM 918 O O . PRO A 1 122 ? -2.883 7.420 19.560 1.00 86.00 122 PRO A O 1
ATOM 921 N N . CYS A 1 123 ? -2.457 7.528 17.362 1.00 87.69 123 CYS A N 1
ATOM 922 C CA . CYS A 1 123 ? -3.649 8.321 17.055 1.00 87.69 123 CYS A CA 1
ATOM 923 C C . CYS A 1 123 ? -4.953 7.565 17.355 1.00 87.69 123 CYS A C 1
ATOM 925 O O . CYS A 1 123 ? -5.875 8.147 17.929 1.00 87.69 123 CYS A O 1
ATOM 927 N N . GLN A 1 124 ? -5.027 6.268 17.046 1.00 87.38 124 GLN A N 1
ATOM 928 C CA . GLN A 1 124 ? -6.180 5.426 17.388 1.00 87.38 124 GLN A CA 1
ATOM 929 C C . GLN A 1 124 ? -6.389 5.337 18.906 1.00 87.38 124 GLN A C 1
ATOM 931 O O . GLN A 1 124 ? -7.513 5.478 19.394 1.00 87.38 124 GLN A O 1
ATOM 936 N N . GLN A 1 125 ? -5.309 5.164 19.673 1.00 89.12 125 GLN A N 1
ATOM 937 C CA . GLN A 1 125 ? -5.374 5.118 21.136 1.00 89.12 125 GLN A CA 1
ATOM 938 C C . GLN A 1 125 ? -5.805 6.457 21.747 1.00 89.12 125 GLN A C 1
ATOM 940 O O . GLN A 1 125 ? -6.569 6.476 22.715 1.00 89.12 125 GLN A O 1
ATOM 945 N N . LEU A 1 126 ? -5.342 7.581 21.191 1.00 88.75 126 LEU A N 1
ATOM 946 C CA . LEU A 1 126 ? -5.786 8.915 21.599 1.00 88.75 126 LEU A CA 1
ATOM 947 C C . LEU A 1 126 ? -7.278 9.113 21.312 1.00 88.75 126 LEU A C 1
ATOM 949 O O . LEU A 1 126 ? -8.011 9.556 22.196 1.00 88.75 126 LEU A O 1
ATOM 953 N N . GLY A 1 127 ? -7.741 8.716 20.123 1.00 85.75 127 GLY A N 1
ATOM 954 C CA . GLY A 1 127 ? -9.156 8.766 19.755 1.00 85.75 127 GLY A CA 1
ATOM 955 C C . GLY A 1 127 ? -10.040 7.985 20.729 1.00 85.75 127 GLY A C 1
ATOM 956 O O . GLY A 1 127 ? -11.040 8.515 21.213 1.00 85.75 127 GLY A O 1
ATOM 957 N N . TYR A 1 128 ? -9.627 6.770 21.105 1.00 85.81 128 TYR A N 1
ATOM 958 C CA . TYR A 1 128 ? -10.359 5.951 22.076 1.00 85.81 128 TYR A CA 1
ATOM 959 C C . TYR A 1 128 ? -10.482 6.633 23.449 1.00 85.81 128 TYR A C 1
ATOM 961 O O . TYR A 1 128 ? -11.560 6.651 24.042 1.00 85.81 128 TYR A O 1
ATOM 969 N N . LYS A 1 129 ? -9.401 7.253 23.944 1.00 84.44 129 LYS A N 1
ATOM 970 C CA . LYS A 1 129 ? -9.404 7.971 25.234 1.00 84.44 129 LYS A CA 1
ATOM 971 C C . LYS A 1 129 ? -10.330 9.191 25.228 1.00 84.44 129 LYS A C 1
ATOM 973 O O . LYS A 1 129 ? -11.038 9.436 26.208 1.00 84.44 129 LYS A O 1
ATOM 978 N N . VAL A 1 130 ? -10.334 9.959 24.137 1.00 85.12 130 VAL A N 1
ATOM 979 C CA . VAL A 1 130 ? -11.205 11.138 23.982 1.00 85.12 130 VAL A CA 1
ATOM 980 C C . VAL A 1 130 ? -12.675 10.723 23.894 1.00 85.12 130 VAL A C 1
ATOM 982 O O . VAL A 1 130 ? -13.535 11.362 24.509 1.00 85.12 130 VAL A O 1
ATOM 985 N N . TRP A 1 131 ? -12.958 9.631 23.178 1.00 79.00 131 TRP A N 1
ATOM 986 C CA . TRP A 1 131 ? -14.305 9.085 23.060 1.00 79.00 131 TRP A CA 1
ATOM 987 C C . TRP A 1 131 ? -14.841 8.593 24.409 1.00 79.00 131 TRP A C 1
ATOM 989 O O . TRP A 1 131 ? -15.894 9.070 24.823 1.00 79.00 131 TRP A O 1
ATOM 999 N N . ASP A 1 132 ? -14.092 7.755 25.145 1.00 81.50 132 ASP A N 1
ATOM 1000 C CA . ASP A 1 132 ? -14.513 7.244 26.467 1.00 81.50 132 ASP A CA 1
ATOM 1001 C C . ASP A 1 132 ? -14.833 8.388 27.443 1.00 81.50 132 ASP A C 1
ATOM 1003 O O . ASP A 1 132 ? -15.875 8.401 28.105 1.00 81.50 132 ASP A O 1
ATOM 1007 N N . THR A 1 133 ? -13.983 9.420 27.457 1.00 75.56 133 THR A N 1
ATOM 1008 C CA . THR A 1 133 ? -14.184 10.615 28.289 1.00 75.56 133 THR A CA 1
ATOM 1009 C C . THR A 1 133 ? -15.474 11.363 27.923 1.00 75.56 133 THR A C 1
ATOM 1011 O O . THR A 1 133 ? -16.189 11.833 28.812 1.00 75.56 133 THR A O 1
ATOM 1014 N N . SER A 1 134 ? -15.808 11.455 26.632 1.00 74.62 134 SER A N 1
ATOM 1015 C CA . SER A 1 134 ? -17.031 12.120 26.161 1.00 74.62 134 SER A CA 1
ATOM 1016 C C . SER A 1 134 ? -18.291 11.307 26.466 1.00 74.62 134 SER A C 1
ATOM 1018 O O . SER A 1 134 ? -19.274 11.870 26.950 1.00 74.62 134 SER A O 1
ATOM 1020 N N . THR A 1 135 ? -18.267 9.984 26.281 1.00 77.06 135 THR A N 1
ATOM 1021 C CA . THR A 1 135 ? -19.396 9.108 26.644 1.00 77.06 135 THR A CA 1
ATOM 1022 C C . THR A 1 135 ? -19.648 9.060 28.149 1.00 77.06 135 THR A C 1
ATOM 1024 O O . THR A 1 135 ? -20.804 9.067 28.570 1.00 77.06 135 THR A O 1
ATOM 1027 N N . ARG A 1 136 ? -18.604 9.101 28.990 1.00 66.06 136 ARG A N 1
ATOM 1028 C CA . ARG A 1 136 ? -18.766 9.207 30.454 1.00 66.06 136 ARG A CA 1
ATOM 1029 C C . ARG A 1 136 ? -19.434 10.516 30.882 1.00 66.06 136 ARG A C 1
ATOM 1031 O O . ARG A 1 136 ? -20.223 10.518 31.827 1.00 66.06 136 ARG A O 1
ATOM 1038 N N . ARG A 1 137 ? -19.153 11.625 30.187 1.00 62.78 137 ARG A N 1
ATOM 1039 C CA . ARG A 1 137 ? -19.813 12.918 30.440 1.00 62.78 137 ARG A CA 1
ATOM 1040 C C . ARG A 1 137 ? -21.282 12.914 30.016 1.00 62.78 137 ARG A C 1
ATOM 1042 O O . ARG A 1 137 ? -22.100 13.464 30.743 1.00 62.78 137 ARG A O 1
ATOM 1049 N N . MET A 1 138 ? -21.623 12.271 28.898 1.00 63.97 138 MET A N 1
ATOM 1050 C CA . MET A 1 138 ? -23.014 12.155 28.434 1.00 63.97 138 MET A CA 1
ATOM 1051 C C . MET A 1 138 ? -23.866 11.210 29.297 1.00 63.97 138 MET A C 1
ATOM 1053 O O . MET A 1 138 ? -25.040 11.489 29.507 1.00 63.97 138 MET A O 1
ATOM 1057 N N . ASN A 1 139 ? -23.279 10.149 29.860 1.00 61.88 139 ASN A N 1
ATOM 1058 C CA . ASN A 1 139 ? -23.982 9.210 30.748 1.00 61.88 139 ASN A CA 1
ATOM 1059 C C . ASN A 1 139 ? -23.951 9.599 32.241 1.00 61.88 139 ASN A C 1
ATOM 1061 O O . ASN A 1 139 ? -24.360 8.800 33.083 1.00 61.88 139 ASN A O 1
ATOM 1065 N N . SER A 1 140 ? -23.473 10.796 32.604 1.00 56.00 140 SER A N 1
ATOM 1066 C CA . SER A 1 140 ? -23.502 11.273 33.995 1.00 56.00 140 SER A CA 1
ATOM 1067 C C . SER A 1 140 ? -24.924 11.737 34.381 1.00 56.00 140 SER A C 1
ATOM 1069 O O . SER A 1 140 ? -25.391 12.732 33.828 1.00 56.00 140 SER A O 1
ATOM 1071 N N . PRO A 1 141 ? -25.628 11.088 35.336 1.00 56.34 141 PRO A N 1
ATOM 1072 C CA . PRO A 1 141 ? -27.045 11.363 35.644 1.00 56.34 141 PRO A CA 1
ATOM 1073 C C . PRO A 1 141 ? -27.341 12.697 36.362 1.00 56.34 141 PRO A C 1
ATOM 1075 O O . PRO A 1 141 ? -28.421 12.873 36.922 1.00 56.34 141 PRO A O 1
ATOM 1078 N N . THR A 1 142 ? -26.401 13.638 36.439 1.00 60.88 142 THR A N 1
ATOM 1079 C CA . THR A 1 142 ? -26.355 14.590 37.563 1.00 60.88 142 THR A CA 1
ATOM 1080 C C . THR A 1 142 ? -26.847 16.017 37.318 1.00 60.88 142 THR A C 1
ATOM 1082 O O . THR A 1 142 ? -26.713 16.828 38.228 1.00 60.88 142 THR A O 1
ATOM 1085 N N . ILE A 1 143 ? -27.478 16.366 36.185 1.00 57.31 143 ILE A N 1
ATOM 1086 C CA . ILE A 1 143 ? -27.922 17.770 35.962 1.00 57.31 143 ILE A CA 1
ATOM 1087 C C . ILE A 1 143 ? -29.445 17.980 35.811 1.00 57.31 143 ILE A C 1
ATOM 1089 O O . ILE A 1 143 ? -29.894 19.120 35.858 1.00 57.31 143 ILE A O 1
ATOM 1093 N N . PHE A 1 144 ? -30.289 16.939 35.768 1.00 52.19 144 PHE A N 1
ATOM 1094 C CA . PHE A 1 144 ? -31.752 17.143 35.636 1.00 52.19 144 PHE A CA 1
ATOM 1095 C C . PHE A 1 144 ? -32.588 16.868 36.906 1.00 52.19 144 PHE A C 1
ATOM 1097 O O . PHE A 1 144 ? -33.793 17.094 36.911 1.00 52.19 144 PHE A O 1
ATOM 1104 N N . GLY A 1 145 ? -31.977 16.404 38.004 1.00 50.66 145 GLY A N 1
ATOM 1105 C CA . GLY A 1 145 ? -32.724 15.822 39.134 1.00 50.66 145 GLY A CA 1
ATOM 1106 C C . GLY A 1 145 ? -32.837 16.628 40.436 1.00 50.66 145 GLY A C 1
ATOM 1107 O O . GLY A 1 145 ? -33.547 16.189 41.333 1.00 50.66 145 GLY A O 1
ATOM 1108 N N . LEU A 1 146 ? -32.161 17.772 40.602 1.00 52.50 146 LEU A N 1
ATOM 1109 C CA . LEU A 1 146 ? -32.033 18.414 41.930 1.00 52.50 146 LEU A CA 1
ATOM 1110 C C . LEU A 1 146 ? -32.723 19.780 42.095 1.00 52.50 146 LEU A C 1
ATOM 1112 O O . LEU A 1 146 ? -32.457 20.474 43.073 1.00 52.50 146 LEU A O 1
ATOM 1116 N N . LYS A 1 147 ? -33.658 20.164 41.211 1.00 50.59 147 LYS A N 1
ATOM 1117 C CA . LYS A 1 147 ? -34.377 21.454 41.321 1.00 50.59 147 LYS A CA 1
ATOM 1118 C C . LYS A 1 147 ? -35.866 21.370 41.695 1.00 50.59 147 LYS A C 1
ATOM 1120 O O . LYS A 1 147 ? -36.599 22.315 41.431 1.00 50.59 147 LYS A O 1
ATOM 1125 N N . THR A 1 148 ? -36.331 20.293 42.335 1.00 55.25 148 THR A N 1
ATOM 1126 C CA . THR A 1 148 ? -37.743 20.202 42.786 1.00 55.25 148 THR A CA 1
ATOM 1127 C C . THR A 1 148 ? -37.953 19.790 44.247 1.00 55.25 148 THR A C 1
ATOM 1129 O O . THR A 1 148 ? -39.089 19.770 44.703 1.00 55.25 148 THR A O 1
ATOM 1132 N N . ARG A 1 149 ? -36.901 19.560 45.048 1.00 51.53 149 ARG A N 1
ATOM 1133 C CA . ARG A 1 149 ? -37.032 19.182 46.478 1.00 51.53 149 ARG A CA 1
ATOM 1134 C C . ARG A 1 149 ? -36.921 20.360 47.467 1.00 51.53 149 ARG A C 1
ATOM 1136 O O . ARG A 1 149 ? -36.331 20.232 48.534 1.00 51.53 149 ARG A O 1
ATOM 1143 N N . ARG A 1 150 ? -37.482 21.522 47.115 1.00 52.28 150 ARG A N 1
ATOM 1144 C CA . ARG A 1 150 ? -37.733 22.654 48.037 1.00 52.28 150 ARG A CA 1
ATOM 1145 C C . ARG A 1 150 ? -39.103 23.276 47.755 1.00 52.28 150 ARG A C 1
ATOM 1147 O O . ARG A 1 150 ? -39.193 24.397 47.276 1.00 52.28 150 ARG A O 1
ATOM 1154 N N . ALA A 1 151 ? -40.160 22.523 48.012 1.00 50.66 151 ALA A N 1
ATOM 1155 C CA . ALA A 1 151 ? -41.493 23.034 48.326 1.00 50.66 151 ALA A CA 1
ATOM 1156 C C . ALA A 1 151 ? -42.313 21.828 48.799 1.00 50.66 151 ALA A C 1
ATOM 1158 O O . ALA A 1 151 ? -42.353 20.831 48.088 1.00 50.66 151 ALA A O 1
ATOM 1159 N N . HIS A 1 152 ? -42.941 21.926 49.968 1.00 47.62 152 HIS A N 1
ATOM 1160 C CA . HIS A 1 152 ? -43.726 20.885 50.652 1.00 47.62 152 HIS A CA 1
ATOM 1161 C C . HIS A 1 152 ? -42.944 19.855 51.478 1.00 47.62 152 HIS A C 1
ATOM 1163 O O . HIS A 1 152 ? -42.808 18.695 51.098 1.00 47.62 152 HIS A O 1
ATOM 1169 N N . SER A 1 153 ? -42.523 20.280 52.670 1.00 43.31 153 SER A N 1
ATOM 1170 C CA . SER A 1 153 ? -42.946 19.646 53.930 1.00 43.31 153 SER A CA 1
ATOM 1171 C C . SER A 1 153 ? -42.657 20.590 55.087 1.00 43.31 153 SER A C 1
ATOM 1173 O O . SER A 1 153 ? -41.460 20.934 55.229 1.00 43.31 153 SER A O 1
#

Organism: NCBI:txid2108360

Radius of gyration: 25.43 Å; chains: 1; bounding box: 62×44×79 Å

pLDDT: mean 77.67, std 12.54, range [43.31, 93.94]

Secondary structure (DSSP, 8-state):
-HHHHHHHHHHHHHHHH-TTPPPPHHHHHHHHHHHHHHHHHHHH-TT-TTTT-HHHHHHHHTHHHHHHHHHHHHHHHHHHHGGG-SS--HHHHHHHHHHHHHHHHHHHHHHHHHHIIIIIHHHHHHHHHHHHHHHHHHT---SSSSSSSSS--

Sequence (153 aa):
VITCMVLVVMAGAERLYTPTNLYDSRTVLIVTLCAAFLVAVAYHNPRAGFLRRPVLVFLGEISYGLYLIHMLVLFMLAHAIAPLIASPVPSEALALNIGLAVATLTLTVLLATAAHYGLEKPCQQLGYKVWDTSTRRMNSPTIFGLKTRRAHS